Protein AF-A0A8C5USU2-F1 (afdb_monomer)

InterPro domains:
  IPR000701 Succinate dehydrogenase/fumarate reductase type B, transmembrane subunit [PF01127] (28-108)
  IPR014314 Succinate dehydrogenase, cytochrome b556 subunit [PIRSF000178] (23-113)
  IPR014314 Succinate dehydrogenase, cytochrome b556 subunit [PTHR10978] (22-111)
  IPR018495 Succinate dehydrogenase, cytochrome b subunit, conserved site [PS01001] (71-84)
  IPR034804 Fumarate reductase/succinate dehydrogenase, transmembrane subunit [G3DSA:1.20.1300.10] (18-113)
  IPR034804 Fumarate reductase/succinate dehydrogenase, transmembrane subunit [SSF81343] (24-112)

Organism: Microcebus murinus (NCBI:txid30608)

Mean predicted aligned error: 7.41 Å

Foldseek 3Di:
DVVVLCVVVVVVVVPVPLVVVLVVVVVVVVVCCVPPPDDPVVVVVVVVVVVDDLVVQLVVQLVNQLSVLLCVLVVVVVVCVVVVPQSDPVSVVVSVVVSVVRSVVVSNVRSVD

Secondary structure (DSSP, 8-state):
-HHHHHHHHHHHHTT-THHHHHHHHHHHHHHHHHHSSS-HHHHHHHHHHTT--HHHHHHHHHHHHHHHHHHHHHHHHHHHHHTT-S-SHHHHHHHHHHHHHHHHHHHHHHHH-

Solvent-accessible surface area (backbone atoms only — not comparable to full-atom values): 6300 Å² total; per-residue (Å²): 114,69,70,57,51,50,54,54,51,45,55,58,56,69,64,52,66,61,60,65,53,51,52,54,51,52,53,53,53,54,49,47,70,72,69,50,93,75,57,70,65,60,56,51,53,52,58,56,72,68,66,72,55,68,69,59,53,34,51,52,41,27,67,62,37,34,63,52,38,38,48,52,46,46,46,53,53,49,56,38,43,76,72,69,43,60,78,51,70,72,43,46,54,51,52,51,52,50,31,54,53,52,17,53,55,52,18,52,56,62,24,72,103

pLDDT: mean 86.5, std 15.85, range [44.78, 98.44]

Structure (mmCIF, N/CA/C/O backbone):
data_AF-A0A8C5USU2-F1
#
_entry.id   AF-A0A8C5USU2-F1
#
loop_
_atom_site.group_PDB
_atom_site.id
_atom_site.type_symbol
_atom_site.label_atom_id
_atom_site.label_alt_id
_atom_site.label_comp_id
_atom_site.label_asym_id
_atom_site.label_entity_id
_atom_site.label_seq_id
_atom_site.pdbx_PDB_ins_code
_atom_site.Cartn_x
_atom_site.Cartn_y
_atom_site.Cartn_z
_atom_site.occupancy
_atom_site.B_iso_or_equiv
_atom_site.auth_seq_id
_atom_site.auth_comp_id
_atom_site.auth_asym_id
_atom_site.auth_atom_id
_atom_site.pdbx_PDB_model_num
ATOM 1 N N . MET A 1 1 ? -11.715 -3.237 34.882 1.00 52.06 1 MET A N 1
ATOM 2 C CA . MET A 1 1 ? -11.823 -4.123 33.694 1.00 52.06 1 MET A CA 1
ATOM 3 C C . MET A 1 1 ? -11.564 -3.397 32.366 1.00 52.06 1 MET A C 1
ATOM 5 O O . MET A 1 1 ? -10.771 -3.894 31.578 1.00 52.06 1 MET A O 1
ATOM 9 N N . ALA A 1 2 ? -12.118 -2.195 32.140 1.00 51.66 2 ALA A N 1
ATOM 10 C CA . ALA A 1 2 ? -11.851 -1.386 30.936 1.00 51.66 2 ALA A CA 1
ATOM 11 C C . ALA A 1 2 ? -10.357 -1.054 30.710 1.00 51.66 2 ALA A C 1
ATOM 13 O O . ALA A 1 2 ? -9.862 -1.168 29.595 1.00 51.66 2 ALA A O 1
ATOM 14 N N . ALA A 1 3 ? -9.601 -0.751 31.772 1.00 53.22 3 ALA A N 1
ATOM 15 C CA . ALA A 1 3 ? -8.165 -0.461 31.677 1.00 53.22 3 ALA A CA 1
ATOM 16 C C . ALA A 1 3 ? -7.304 -1.660 31.219 1.00 53.22 3 ALA A C 1
ATOM 18 O O . ALA A 1 3 ? -6.273 -1.468 30.579 1.00 53.22 3 ALA A O 1
ATOM 19 N N . LEU A 1 4 ? -7.722 -2.901 31.503 1.00 55.31 4 LEU A N 1
ATOM 20 C CA . LEU A 1 4 ? -7.035 -4.112 31.030 1.00 55.31 4 LEU A CA 1
ATOM 21 C C . LEU A 1 4 ? -7.342 -4.396 29.555 1.00 55.31 4 LEU A C 1
ATOM 23 O O . LEU A 1 4 ? -6.443 -4.783 28.813 1.00 55.31 4 LEU A O 1
ATOM 27 N N . LEU A 1 5 ? -8.576 -4.129 29.115 1.00 55.50 5 LEU A N 1
ATOM 28 C CA . LEU A 1 5 ? -8.957 -4.186 27.701 1.00 55.50 5 LEU A CA 1
ATOM 29 C C . LEU A 1 5 ? -8.221 -3.119 26.884 1.00 55.50 5 LEU A C 1
ATOM 31 O O . LEU A 1 5 ? -7.673 -3.443 25.837 1.00 55.50 5 LEU A O 1
ATOM 35 N N . LEU A 1 6 ? -8.089 -1.893 27.402 1.00 53.00 6 LEU A N 1
ATOM 36 C CA . LEU A 1 6 ? -7.286 -0.835 26.776 1.00 53.00 6 LEU A CA 1
ATOM 37 C C . LEU A 1 6 ? -5.796 -1.197 26.706 1.00 53.00 6 LEU A C 1
ATOM 39 O O . LEU A 1 6 ? -5.152 -0.927 25.700 1.00 53.00 6 LEU A O 1
ATOM 43 N N . ARG A 1 7 ? -5.244 -1.882 27.716 1.00 56.34 7 ARG A N 1
ATOM 44 C CA . ARG A 1 7 ? -3.862 -2.400 27.671 1.00 56.34 7 ARG A CA 1
ATOM 45 C C . ARG A 1 7 ? -3.696 -3.585 26.714 1.00 56.34 7 ARG A C 1
ATOM 47 O O . ARG A 1 7 ? -2.610 -3.786 26.176 1.00 56.34 7 ARG A O 1
ATOM 54 N N . HIS A 1 8 ? -4.735 -4.386 26.481 1.00 53.25 8 HIS A N 1
ATOM 55 C CA . HIS A 1 8 ? -4.665 -5.508 25.542 1.00 53.25 8 HIS A CA 1
ATOM 56 C C . HIS A 1 8 ? -4.876 -5.069 24.086 1.00 53.25 8 HIS A C 1
ATOM 58 O O . HIS A 1 8 ? -4.108 -5.485 23.220 1.00 53.25 8 HIS A O 1
ATOM 64 N N . VAL A 1 9 ? -5.836 -4.173 23.836 1.00 55.16 9 VAL A N 1
ATOM 65 C CA . VAL A 1 9 ? -6.047 -3.494 22.545 1.00 55.16 9 VAL A CA 1
ATOM 66 C C . VAL A 1 9 ? -4.863 -2.579 22.228 1.00 55.16 9 VAL A C 1
ATOM 68 O O . VAL A 1 9 ? -4.350 -2.618 21.116 1.00 55.16 9 VAL A O 1
ATOM 71 N N . GLY A 1 10 ? -4.335 -1.856 23.219 1.00 52.78 10 GLY A N 1
ATOM 72 C CA . GLY A 1 10 ? -3.140 -1.020 23.093 1.00 52.78 10 GLY A CA 1
ATOM 73 C C . GLY A 1 10 ? -1.899 -1.800 22.656 1.00 52.78 10 GLY A C 1
ATOM 74 O O . GLY A 1 10 ? -1.142 -1.313 21.827 1.00 52.78 10 GLY A O 1
ATOM 75 N N . ARG A 1 11 ? -1.726 -3.050 23.112 1.00 52.56 11 ARG A N 1
ATOM 76 C CA . ARG A 1 11 ? -0.645 -3.942 22.644 1.00 52.56 11 ARG A CA 1
ATOM 77 C C . ARG A 1 11 ? -0.847 -4.454 21.211 1.00 52.56 11 ARG A C 1
ATOM 79 O O . ARG A 1 11 ? 0.140 -4.689 20.521 1.00 52.56 11 ARG A O 1
ATOM 86 N N . HIS A 1 12 ? -2.088 -4.577 20.737 1.00 47.22 12 HIS A N 1
ATOM 87 C CA . HIS A 1 12 ? -2.379 -4.863 19.326 1.00 47.22 12 HIS A CA 1
ATOM 88 C C . HIS A 1 12 ? -2.238 -3.617 18.429 1.00 47.22 12 HIS A C 1
ATOM 90 O O . HIS A 1 12 ? -1.745 -3.748 17.312 1.00 47.22 12 HIS A O 1
ATOM 96 N N . CYS A 1 13 ? -2.554 -2.417 18.932 1.00 50.84 13 CYS A N 1
ATOM 97 C CA . CYS A 1 13 ? -2.208 -1.130 18.308 1.00 50.84 13 CYS A CA 1
ATOM 98 C C . CYS A 1 13 ? -0.692 -0.925 18.197 1.00 50.84 13 CYS A C 1
ATOM 100 O O . CYS A 1 13 ? -0.205 -0.479 17.165 1.00 50.84 13 CYS A O 1
ATOM 102 N N . LEU A 1 14 ? 0.069 -1.283 19.239 1.00 44.78 14 LEU A N 1
ATOM 103 C CA . LEU A 1 14 ? 1.531 -1.140 19.264 1.00 44.78 14 LEU A CA 1
ATOM 104 C C . LEU A 1 14 ? 2.227 -2.045 18.230 1.00 44.78 14 LEU A C 1
ATOM 106 O O . LEU A 1 14 ? 3.353 -1.776 17.821 1.00 44.78 14 LEU A O 1
ATOM 110 N N . ARG A 1 15 ? 1.537 -3.092 17.756 1.00 50.16 15 ARG A N 1
ATOM 111 C CA . ARG A 1 15 ? 1.971 -3.938 16.637 1.00 50.16 15 ARG A CA 1
ATOM 112 C C . ARG A 1 15 ? 1.479 -3.428 15.275 1.00 50.16 15 ARG A C 1
ATOM 114 O O . ARG A 1 15 ? 1.499 -4.175 14.301 1.00 50.16 15 ARG A O 1
ATOM 121 N N . ALA A 1 16 ? 1.107 -2.154 15.157 1.00 52.22 16 ALA A N 1
ATOM 122 C CA . ALA A 1 16 ? 1.064 -1.448 13.879 1.00 52.22 16 ALA A CA 1
ATOM 123 C C . ALA A 1 16 ? 2.498 -1.102 13.432 1.00 52.22 16 ALA A C 1
ATOM 125 O O . ALA A 1 16 ? 2.883 0.053 13.311 1.00 52.22 16 ALA A O 1
ATOM 126 N N . HIS A 1 17 ? 3.326 -2.122 13.198 1.00 53.06 17 HIS A N 1
ATOM 127 C CA . HIS A 1 17 ? 4.688 -1.926 12.693 1.00 53.06 17 HIS A CA 1
ATOM 128 C C . HIS A 1 17 ? 4.697 -1.418 11.236 1.00 53.06 17 HIS A C 1
ATOM 130 O O . HIS A 1 17 ? 5.718 -0.940 10.759 1.00 53.06 17 HIS A O 1
ATOM 136 N N . LEU A 1 18 ? 3.550 -1.467 10.544 1.00 54.72 18 LEU A N 1
ATOM 137 C CA . LEU A 1 18 ? 3.399 -1.040 9.151 1.00 54.72 18 LEU A CA 1
ATOM 138 C C . LEU A 1 18 ? 3.305 0.491 8.973 1.00 54.72 18 LEU A C 1
ATOM 140 O O . LEU A 1 18 ? 3.698 1.001 7.927 1.00 54.72 18 LEU A O 1
ATOM 144 N N . SER A 1 19 ? 2.803 1.241 9.964 1.00 60.00 19 SER A N 1
ATOM 145 C CA . SER A 1 19 ? 2.604 2.697 9.845 1.00 60.00 19 SER A CA 1
ATOM 146 C C . SER A 1 19 ? 3.912 3.502 9.801 1.00 60.00 19 SER A C 1
ATOM 148 O O . SER A 1 19 ? 4.039 4.331 8.900 1.00 60.00 19 SER A O 1
ATOM 150 N N . PRO A 1 20 ? 4.925 3.251 10.659 1.00 63.25 20 PRO A N 1
ATOM 151 C CA . PRO A 1 20 ? 6.214 3.937 10.545 1.00 63.25 20 PRO A CA 1
ATOM 152 C C . PRO A 1 20 ? 6.929 3.612 9.228 1.00 63.25 20 PRO A C 1
ATOM 154 O O . PRO A 1 20 ? 7.552 4.479 8.621 1.00 63.25 20 PRO A O 1
ATOM 157 N N . GLN A 1 21 ? 6.807 2.364 8.763 1.00 75.00 21 GLN A N 1
ATOM 158 C CA . GLN A 1 21 ? 7.453 1.889 7.539 1.00 75.00 21 GLN A CA 1
ATOM 159 C C . GLN A 1 21 ? 6.897 2.588 6.294 1.00 75.00 21 GLN A C 1
ATOM 161 O O . GLN A 1 21 ? 7.668 2.961 5.412 1.00 75.00 21 GLN A O 1
ATOM 166 N N . LEU A 1 22 ? 5.578 2.807 6.220 1.00 80.31 22 LEU A N 1
ATOM 167 C CA . LEU A 1 22 ? 4.973 3.536 5.104 1.00 80.31 22 LEU A CA 1
ATOM 168 C C . LEU A 1 22 ? 5.461 4.989 5.053 1.00 80.31 22 LEU A C 1
ATOM 170 O O . LEU A 1 22 ? 5.865 5.442 3.985 1.00 80.31 22 LEU A O 1
ATOM 174 N N . CYS A 1 23 ? 5.498 5.685 6.195 1.00 82.69 23 CYS A N 1
ATOM 175 C CA . CYS A 1 23 ? 6.009 7.054 6.267 1.00 82.69 23 CYS A CA 1
ATOM 176 C C . CYS A 1 23 ? 7.460 7.137 5.783 1.00 82.69 23 CYS A C 1
ATOM 178 O O . CYS A 1 23 ? 7.754 7.918 4.882 1.00 82.69 23 CYS A O 1
ATOM 180 N N . ILE A 1 24 ? 8.350 6.290 6.314 1.00 85.94 24 ILE A N 1
ATOM 181 C CA . ILE A 1 24 ? 9.762 6.251 5.899 1.00 85.94 24 ILE A CA 1
ATOM 182 C C . ILE A 1 24 ? 9.873 6.044 4.384 1.00 85.94 24 ILE A C 1
ATOM 184 O O . ILE A 1 24 ? 10.606 6.772 3.723 1.00 85.94 24 ILE A O 1
ATOM 188 N N . ARG A 1 25 ? 9.109 5.107 3.808 1.00 86.12 25 ARG A N 1
ATOM 189 C CA . ARG A 1 25 ? 9.122 4.847 2.358 1.00 86.12 25 ARG A CA 1
ATOM 190 C C . ARG A 1 25 ? 8.675 6.058 1.537 1.00 86.12 25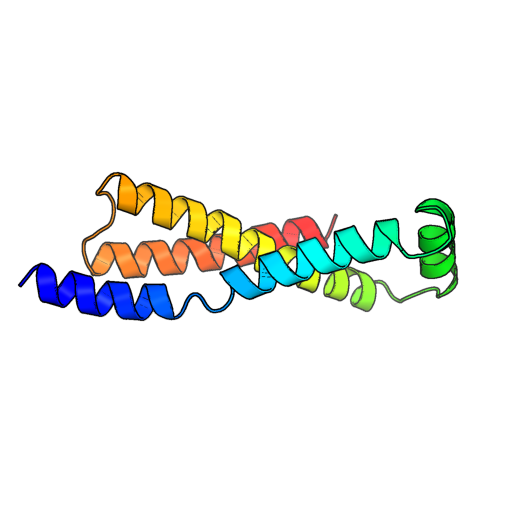 ARG A C 1
ATOM 192 O O . ARG A 1 25 ? 9.309 6.349 0.528 1.00 86.12 25 ARG A O 1
ATOM 199 N N . VAL A 1 26 ? 7.627 6.766 1.961 1.00 87.31 26 VAL A N 1
ATOM 200 C CA . VAL A 1 26 ? 7.141 7.975 1.269 1.00 87.31 26 VAL A CA 1
ATOM 201 C C . VAL A 1 26 ? 8.172 9.101 1.347 1.00 87.31 26 VAL A C 1
ATOM 203 O O . VAL A 1 26 ? 8.470 9.718 0.327 1.00 87.31 26 VAL A O 1
ATOM 206 N N . TYR A 1 27 ? 8.770 9.332 2.519 1.00 89.56 27 TYR A N 1
ATOM 207 C CA . TYR A 1 27 ? 9.810 10.352 2.675 1.00 89.56 27 TYR A CA 1
ATOM 208 C C . TYR A 1 27 ? 11.068 10.027 1.869 1.00 89.56 27 TYR A C 1
ATOM 210 O O . TYR A 1 27 ? 11.617 10.918 1.230 1.00 89.56 27 TYR A O 1
ATOM 218 N N . LEU A 1 28 ? 11.501 8.764 1.842 1.00 91.81 28 LEU A N 1
ATOM 219 C CA . LEU A 1 28 ? 12.637 8.338 1.022 1.00 91.81 28 LEU A CA 1
ATOM 220 C C . LEU A 1 28 ? 12.345 8.481 -0.477 1.00 91.81 28 LEU A C 1
ATOM 222 O O . LEU A 1 28 ? 13.219 8.914 -1.227 1.00 91.81 28 LEU A O 1
ATOM 226 N N . PHE A 1 29 ? 11.125 8.165 -0.920 1.00 88.88 29 PHE A N 1
ATOM 227 C CA . PHE A 1 29 ? 10.709 8.376 -2.308 1.00 88.88 29 PHE A CA 1
ATOM 228 C C . PHE A 1 29 ? 10.684 9.869 -2.679 1.00 88.88 29 PHE A C 1
ATOM 230 O O . PHE A 1 29 ? 11.219 10.263 -3.710 1.00 88.88 29 PHE A O 1
ATOM 237 N N . GLY A 1 30 ? 10.144 10.723 -1.805 1.00 89.12 30 GLY A N 1
ATOM 238 C CA . GLY A 1 30 ? 10.175 12.175 -1.999 1.00 89.12 30 GLY A CA 1
ATOM 239 C C . GLY A 1 30 ? 11.601 12.732 -2.023 1.00 89.12 30 GLY A C 1
ATOM 240 O O . GLY A 1 30 ? 11.948 13.504 -2.909 1.00 89.12 30 GLY A O 1
ATOM 241 N N . LEU A 1 31 ? 12.459 12.297 -1.098 1.00 93.12 31 LEU A N 1
ATOM 242 C CA . LEU A 1 31 ? 13.856 12.727 -1.038 1.00 93.12 31 LEU A CA 1
ATOM 243 C C . LEU A 1 31 ? 14.639 12.300 -2.284 1.00 93.12 31 LEU A C 1
ATOM 245 O O . LEU A 1 31 ? 15.400 13.091 -2.830 1.00 93.12 31 LEU A O 1
ATOM 249 N N . SER A 1 32 ? 14.436 11.072 -2.762 1.00 90.25 32 SER A N 1
ATOM 250 C CA . SER A 1 32 ? 15.069 10.612 -4.003 1.00 90.25 32 SER A CA 1
ATOM 251 C C . SER A 1 32 ? 14.609 11.422 -5.215 1.00 90.25 32 SER A C 1
ATOM 253 O O . SER A 1 32 ? 15.447 11.756 -6.045 1.00 90.25 32 SER A O 1
ATOM 255 N N . ALA A 1 33 ? 13.343 11.845 -5.276 1.00 88.56 33 ALA A N 1
ATOM 256 C CA . ALA A 1 33 ? 12.870 12.755 -6.321 1.00 88.56 33 ALA A CA 1
ATOM 257 C C . ALA A 1 33 ? 13.529 14.152 -6.276 1.00 88.56 33 ALA A C 1
ATOM 259 O O . ALA A 1 33 ? 13.601 14.811 -7.309 1.00 88.56 33 ALA A O 1
ATOM 260 N N . LEU A 1 34 ? 14.020 14.604 -5.113 1.00 91.25 34 LEU A N 1
ATOM 261 C CA . LEU A 1 34 ? 14.772 15.862 -4.982 1.00 91.25 34 LEU A CA 1
ATOM 262 C C . LEU A 1 34 ? 16.270 15.705 -5.285 1.00 91.25 34 LEU A C 1
ATOM 264 O O . LEU A 1 34 ? 16.895 16.649 -5.760 1.00 91.25 34 LEU A O 1
ATOM 268 N N . LEU A 1 35 ? 16.860 14.554 -4.949 1.00 93.69 35 LEU A N 1
ATOM 269 C CA . LEU A 1 35 ? 18.308 14.334 -5.033 1.00 93.69 35 LEU A CA 1
ATOM 270 C C . LEU A 1 35 ? 18.765 13.746 -6.371 1.00 93.69 35 LEU A C 1
ATOM 272 O O . LEU A 1 35 ? 19.919 13.941 -6.755 1.00 93.69 35 LEU A O 1
ATOM 276 N N . LEU A 1 36 ? 17.910 12.979 -7.052 1.00 92.19 36 LEU A N 1
ATOM 277 C CA . LEU A 1 36 ? 18.289 12.309 -8.290 1.00 92.19 36 LEU A CA 1
ATOM 278 C C . LEU A 1 36 ? 18.275 13.286 -9.482 1.00 92.19 36 LEU A C 1
ATOM 280 O O . LEU A 1 36 ? 17.320 14.046 -9.646 1.00 92.19 36 LEU A O 1
ATOM 284 N N . PRO A 1 37 ? 19.316 13.272 -10.335 1.00 91.12 37 PRO A N 1
ATOM 285 C CA . PRO A 1 37 ? 19.400 14.157 -11.488 1.00 91.12 37 PRO A CA 1
ATOM 286 C C . PRO A 1 37 ? 18.539 13.636 -12.643 1.00 91.12 37 PRO A C 1
ATOM 288 O O . PRO A 1 37 ? 18.842 12.606 -13.244 1.00 91.12 37 PRO A O 1
ATOM 291 N N . GLY A 1 38 ? 17.492 14.372 -12.995 1.00 89.31 38 GLY A N 1
ATOM 292 C CA . GLY A 1 38 ? 16.598 14.021 -14.094 1.00 89.31 38 GLY A CA 1
ATOM 293 C C . GLY A 1 38 ? 15.180 14.504 -13.830 1.00 89.31 38 GLY A C 1
ATOM 294 O O . GLY A 1 38 ? 14.864 14.991 -12.748 1.00 89.31 38 GLY A O 1
ATOM 295 N N . ASN A 1 39 ? 14.315 14.378 -14.829 1.00 90.62 39 ASN A N 1
ATOM 296 C CA . ASN A 1 39 ? 12.881 14.585 -14.662 1.00 90.62 39 ASN A CA 1
ATOM 297 C C . ASN A 1 39 ? 12.157 13.230 -14.640 1.00 90.62 39 ASN A C 1
ATOM 299 O O . ASN A 1 39 ? 12.724 12.198 -14.999 1.00 90.62 39 ASN A O 1
ATOM 303 N N . PHE A 1 40 ? 10.894 13.241 -14.216 1.00 90.12 40 PHE A N 1
ATOM 304 C CA . PHE A 1 40 ? 10.069 12.036 -14.146 1.00 90.12 40 PHE A CA 1
ATOM 305 C C . PHE A 1 40 ? 10.002 11.285 -15.486 1.00 90.12 40 PHE A C 1
ATOM 307 O O . PHE A 1 40 ? 10.144 10.065 -15.505 1.00 90.12 40 PHE A O 1
ATOM 314 N N . GLU A 1 41 ? 9.862 12.014 -16.597 1.00 94.19 41 GLU A N 1
ATOM 315 C CA . GLU A 1 41 ? 9.747 11.435 -17.941 1.00 94.19 41 GLU A CA 1
ATOM 316 C C . GLU A 1 41 ? 10.974 10.603 -18.334 1.00 94.19 41 GLU A C 1
ATOM 318 O O . GLU A 1 41 ? 10.831 9.486 -18.821 1.00 94.19 41 GLU A O 1
ATOM 323 N N . SER A 1 42 ? 12.188 11.088 -18.050 1.00 93.12 42 SER A N 1
ATOM 324 C CA . SER A 1 42 ? 13.430 10.353 -18.331 1.00 93.12 42 SER A CA 1
ATOM 325 C C . SER A 1 42 ? 13.463 8.992 -17.626 1.00 93.12 42 SER A C 1
ATOM 327 O O . SER A 1 42 ? 13.761 7.964 -18.240 1.00 93.12 42 SER A O 1
ATOM 329 N N . TYR A 1 43 ? 13.087 8.954 -16.343 1.00 92.88 43 TYR A N 1
ATOM 330 C CA . TYR A 1 43 ? 13.021 7.703 -15.586 1.00 92.88 43 TYR A CA 1
ATOM 331 C C . TYR A 1 43 ? 11.884 6.795 -16.053 1.00 92.88 43 TYR A C 1
ATOM 333 O O . TYR A 1 43 ? 12.037 5.574 -16.063 1.00 92.88 43 TYR A O 1
ATOM 341 N N . PHE A 1 44 ? 10.750 7.371 -16.450 1.00 93.06 44 PHE A N 1
ATOM 342 C CA . PHE A 1 44 ? 9.617 6.613 -16.964 1.00 93.06 44 PHE A CA 1
ATOM 343 C C . PHE A 1 44 ? 9.955 5.916 -18.287 1.00 93.06 44 PHE A C 1
ATOM 345 O O . PHE A 1 44 ? 9.712 4.715 -18.424 1.00 93.06 44 PHE A O 1
ATOM 352 N N . GLU A 1 45 ? 10.592 6.625 -19.221 1.00 95.25 45 GLU A N 1
ATOM 353 C CA . GLU A 1 45 ? 11.074 6.050 -20.480 1.00 95.25 45 GLU A CA 1
ATOM 354 C C . GLU A 1 45 ? 12.180 5.013 -20.254 1.00 95.25 45 GLU A C 1
ATOM 356 O O . GLU A 1 45 ? 12.169 3.951 -20.881 1.00 95.25 45 GLU A O 1
ATOM 361 N N . PHE A 1 46 ? 13.077 5.241 -19.287 1.00 95.25 46 PHE A N 1
ATOM 362 C CA . PHE A 1 46 ? 14.053 4.228 -18.887 1.00 95.25 46 PHE A CA 1
ATOM 363 C C . PHE A 1 46 ? 13.364 2.935 -18.419 1.00 95.25 46 PHE A C 1
ATOM 365 O O . P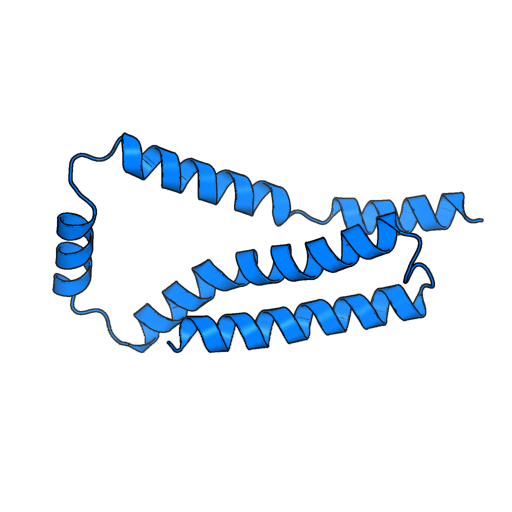HE A 1 46 ? 13.676 1.858 -18.929 1.00 95.25 46 PHE A O 1
ATOM 372 N N . VAL A 1 47 ? 12.372 3.024 -17.524 1.00 94.81 47 VAL A N 1
ATOM 373 C CA . VAL A 1 47 ? 11.619 1.850 -17.045 1.00 94.81 47 VAL A CA 1
ATOM 374 C C . VAL A 1 47 ? 10.870 1.149 -18.182 1.00 94.81 47 VAL A C 1
ATOM 376 O O . VAL A 1 47 ? 10.845 -0.081 -18.219 1.00 94.81 47 VAL A O 1
ATOM 379 N N . LYS A 1 48 ? 10.297 1.896 -19.135 1.00 95.12 48 LYS A N 1
ATOM 380 C CA . LYS A 1 48 ? 9.670 1.306 -20.330 1.00 95.12 48 LYS A CA 1
ATOM 381 C C . LYS A 1 48 ? 10.673 0.562 -21.204 1.00 95.12 48 LYS A C 1
ATOM 383 O O . LYS A 1 48 ? 10.356 -0.526 -21.679 1.00 95.12 48 LYS A O 1
ATOM 388 N N . SER A 1 49 ? 11.876 1.108 -21.394 1.00 97.06 49 SER A N 1
ATOM 389 C CA . SER A 1 49 ? 12.897 0.490 -22.249 1.00 97.06 49 SER A CA 1
ATOM 390 C C . SER A 1 49 ? 13.371 -0.875 -21.731 1.00 97.06 49 SER A C 1
ATOM 392 O O . SER A 1 49 ? 13.719 -1.744 -22.529 1.00 97.06 49 SER A O 1
ATOM 394 N N . LEU A 1 50 ? 13.265 -1.122 -20.417 1.00 96.75 50 LEU A N 1
ATOM 395 C CA . LEU A 1 50 ? 13.515 -2.432 -19.799 1.00 96.75 50 LEU A CA 1
ATOM 396 C C . LEU A 1 50 ? 12.539 -3.529 -20.264 1.00 96.75 50 LEU A C 1
ATOM 398 O O . LEU A 1 50 ? 12.801 -4.703 -20.012 1.00 96.75 50 LEU A O 1
ATOM 402 N N . SER A 1 51 ? 11.425 -3.173 -20.921 1.00 95.06 51 SER A N 1
ATOM 403 C CA . SER A 1 51 ? 10.457 -4.116 -21.506 1.00 95.06 51 SER A CA 1
ATOM 404 C C . SER A 1 51 ? 9.983 -5.194 -20.519 1.00 95.06 51 SER A C 1
ATOM 406 O O . SER A 1 51 ? 9.922 -6.383 -20.836 1.00 95.06 51 SER A O 1
ATOM 408 N N . LEU A 1 52 ? 9.674 -4.778 -19.287 1.00 95.88 52 LEU A N 1
ATOM 409 C CA . LEU A 1 52 ? 9.269 -5.682 -18.211 1.00 95.88 52 LEU A CA 1
ATOM 410 C C . LEU A 1 52 ? 7.943 -6.383 -18.539 1.00 95.88 52 LEU A C 1
ATOM 412 O O . LEU A 1 52 ? 6.995 -5.769 -19.027 1.00 95.88 52 LEU A O 1
ATOM 416 N N . GLY A 1 53 ? 7.858 -7.675 -18.217 1.00 95.94 53 GLY A N 1
ATOM 417 C CA . GLY A 1 53 ? 6.645 -8.458 -18.440 1.00 95.94 53 GLY A CA 1
ATOM 418 C C . GLY A 1 53 ? 5.446 -7.941 -17.622 1.00 95.94 53 GLY A C 1
ATOM 419 O O . GLY A 1 53 ? 5.637 -7.475 -16.491 1.00 95.94 53 GLY A O 1
ATOM 420 N N . PRO A 1 54 ? 4.200 -8.089 -18.119 1.00 94.44 54 PRO A N 1
ATOM 421 C CA . PRO A 1 54 ? 3.002 -7.579 -17.444 1.00 94.44 54 PRO A CA 1
ATOM 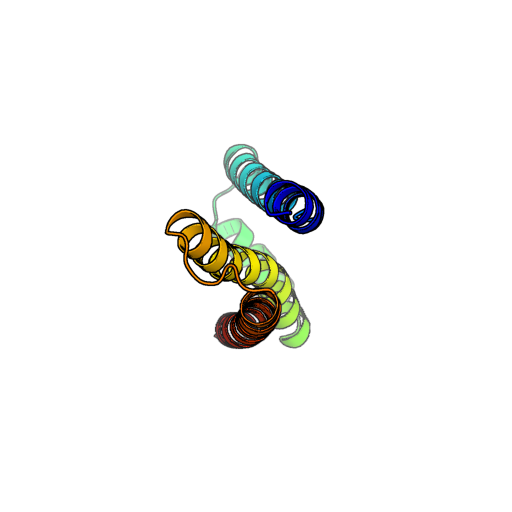422 C C . PRO A 1 54 ? 2.856 -8.078 -16.004 1.00 94.44 54 PRO A C 1
ATOM 424 O O . PRO A 1 54 ? 2.522 -7.305 -15.110 1.00 94.44 54 PRO A O 1
ATOM 427 N N . ALA A 1 55 ? 3.174 -9.352 -15.755 1.00 95.31 55 ALA A N 1
ATOM 428 C CA . ALA A 1 55 ? 3.110 -9.937 -14.418 1.00 95.31 55 ALA A CA 1
ATOM 429 C C . ALA A 1 55 ? 3.984 -9.171 -13.412 1.00 95.31 55 ALA A C 1
ATOM 431 O O . ALA A 1 55 ? 3.507 -8.805 -12.341 1.00 95.31 55 ALA A O 1
ATOM 432 N N . LEU A 1 56 ? 5.232 -8.854 -13.780 1.00 96.19 56 LEU A N 1
ATOM 433 C CA . LEU A 1 56 ? 6.151 -8.117 -12.912 1.00 96.19 56 LEU A CA 1
ATOM 434 C C . LEU A 1 56 ? 5.646 -6.695 -12.638 1.00 96.19 56 LEU A C 1
ATOM 436 O O . LEU A 1 56 ? 5.695 -6.240 -11.496 1.00 96.19 56 LEU A O 1
ATOM 440 N N . ILE A 1 57 ? 5.116 -6.015 -13.661 1.00 95.75 57 ILE A N 1
ATOM 441 C CA . ILE A 1 57 ? 4.554 -4.664 -13.523 1.00 95.75 57 ILE A CA 1
ATOM 442 C C . ILE A 1 57 ? 3.356 -4.675 -12.567 1.00 95.75 57 ILE A C 1
ATOM 444 O O . ILE A 1 57 ? 3.311 -3.875 -11.631 1.00 95.75 57 ILE A O 1
ATOM 448 N N . HIS A 1 58 ? 2.407 -5.596 -12.750 1.00 95.94 58 HIS A N 1
ATOM 449 C CA . HIS A 1 58 ? 1.233 -5.696 -11.880 1.00 95.94 58 HIS A CA 1
ATOM 450 C C . HIS A 1 58 ? 1.610 -6.085 -10.445 1.00 95.94 58 HIS A C 1
ATOM 452 O O . HIS A 1 58 ? 1.072 -5.510 -9.498 1.00 95.94 58 HIS A O 1
ATOM 458 N N . THR A 1 59 ? 2.575 -6.990 -10.252 1.00 95.81 59 THR A N 1
ATOM 459 C CA . THR A 1 59 ? 3.085 -7.322 -8.913 1.00 95.81 59 THR A CA 1
ATOM 460 C C . THR A 1 59 ? 3.761 -6.122 -8.250 1.00 95.81 59 THR A C 1
ATOM 462 O O . THR A 1 59 ? 3.512 -5.866 -7.072 1.00 95.81 59 THR A O 1
ATOM 465 N N . ALA A 1 60 ? 4.563 -5.345 -8.985 1.00 95.56 60 ALA A N 1
ATOM 466 C CA . ALA A 1 60 ? 5.188 -4.133 -8.460 1.00 95.56 60 ALA A CA 1
ATOM 467 C C . ALA A 1 60 ? 4.139 -3.078 -8.065 1.00 95.56 60 ALA A C 1
ATOM 469 O O . ALA A 1 60 ? 4.195 -2.545 -6.955 1.00 95.56 60 ALA A O 1
ATOM 470 N N . LYS A 1 61 ? 3.131 -2.837 -8.920 1.00 95.94 61 LYS A N 1
ATOM 471 C CA . LYS A 1 61 ? 1.987 -1.965 -8.603 1.00 95.94 61 LYS A CA 1
ATOM 472 C C . LYS A 1 61 ? 1.270 -2.430 -7.333 1.00 95.94 61 LYS A C 1
ATOM 474 O O . LYS A 1 61 ? 1.059 -1.627 -6.424 1.00 95.94 61 LYS A O 1
ATOM 479 N N . PHE A 1 62 ? 0.960 -3.725 -7.235 1.00 96.62 62 PHE A N 1
ATOM 480 C CA . PHE A 1 62 ? 0.307 -4.310 -6.063 1.00 96.62 62 PHE A CA 1
ATOM 481 C C . PHE A 1 62 ? 1.135 -4.114 -4.785 1.00 96.62 62 PHE A C 1
ATOM 483 O O . PHE A 1 62 ? 0.611 -3.651 -3.774 1.00 96.62 62 PHE A O 1
ATOM 490 N N . ALA A 1 63 ? 2.441 -4.393 -4.834 1.00 94.00 63 ALA A N 1
ATOM 491 C CA . ALA A 1 63 ? 3.344 -4.235 -3.694 1.00 94.00 63 ALA A CA 1
ATOM 492 C C . ALA A 1 63 ? 3.457 -2.777 -3.210 1.00 94.00 63 ALA A C 1
ATOM 494 O O . ALA A 1 63 ? 3.634 -2.529 -2.015 1.00 94.00 63 ALA A O 1
ATOM 495 N N . LEU A 1 64 ? 3.336 -1.801 -4.117 1.00 92.50 64 LEU A N 1
ATOM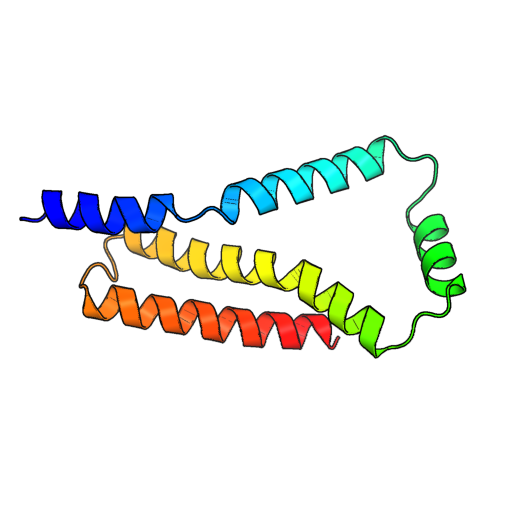 496 C CA . LEU A 1 64 ? 3.297 -0.383 -3.762 1.00 92.50 64 LEU A CA 1
ATOM 497 C C . LEU A 1 64 ? 1.966 0.009 -3.108 1.00 92.50 64 LEU A C 1
ATOM 499 O O . LEU A 1 64 ? 1.973 0.669 -2.067 1.00 92.50 64 LEU A O 1
ATOM 503 N N . VAL A 1 65 ? 0.840 -0.409 -3.691 1.00 95.19 65 VAL A N 1
ATOM 504 C CA . VAL A 1 65 ? -0.498 0.046 -3.283 1.00 95.19 65 VAL A CA 1
ATOM 505 C C . V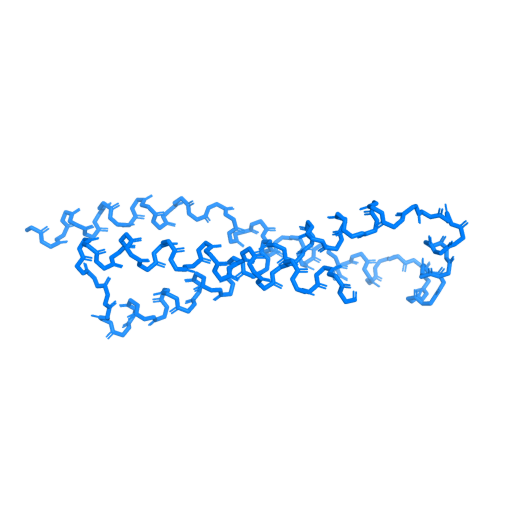AL A 1 65 ? -1.068 -0.715 -2.079 1.00 95.19 65 VAL A C 1
ATOM 507 O O . VAL A 1 65 ? -1.848 -0.150 -1.318 1.00 95.19 65 VAL A O 1
ATOM 510 N N . PHE A 1 66 ? -0.664 -1.966 -1.847 1.00 95.12 66 PHE A N 1
ATOM 511 C CA . PHE A 1 66 ? -1.132 -2.789 -0.724 1.00 95.12 66 PHE A CA 1
ATOM 512 C C . PHE A 1 66 ? -0.929 -2.159 0.664 1.00 95.12 66 PHE A C 1
ATOM 514 O O . PHE A 1 66 ? -1.915 -1.991 1.388 1.00 95.12 66 PHE A O 1
ATOM 521 N N . PRO A 1 67 ? 0.294 -1.751 1.063 1.00 93.12 67 PRO A N 1
ATOM 522 C CA . PRO A 1 67 ? 0.496 -1.126 2.369 1.00 93.12 67 PRO A CA 1
ATOM 523 C C . PRO A 1 67 ? -0.235 0.217 2.495 1.00 93.12 67 PRO A C 1
ATOM 525 O O . PRO A 1 67 ? -0.666 0.565 3.594 1.00 93.12 67 PRO A O 1
ATOM 528 N N . LEU A 1 68 ? -0.411 0.948 1.386 1.00 92.75 68 LEU A N 1
ATOM 529 C CA . LEU A 1 68 ? -1.165 2.200 1.363 1.00 92.75 68 LEU A CA 1
ATOM 530 C C . LEU A 1 68 ? -2.651 1.950 1.651 1.00 92.75 68 LEU A C 1
ATOM 532 O O . LEU A 1 68 ? -3.197 2.552 2.570 1.00 92.75 68 LEU A O 1
ATOM 536 N N . MET A 1 69 ? -3.284 1.016 0.933 1.00 96.19 69 MET A N 1
ATOM 537 C CA . MET A 1 69 ? -4.698 0.679 1.140 1.00 96.19 69 MET A CA 1
ATOM 538 C C . MET A 1 69 ? -4.951 0.123 2.541 1.00 96.19 69 MET A C 1
ATOM 540 O O . MET A 1 69 ? -5.907 0.538 3.195 1.00 96.19 69 MET A O 1
ATOM 544 N N . TYR A 1 70 ? -4.066 -0.745 3.043 1.00 94.50 70 TYR A N 1
ATOM 545 C CA . TYR A 1 70 ? -4.163 -1.249 4.412 1.00 94.50 70 TYR 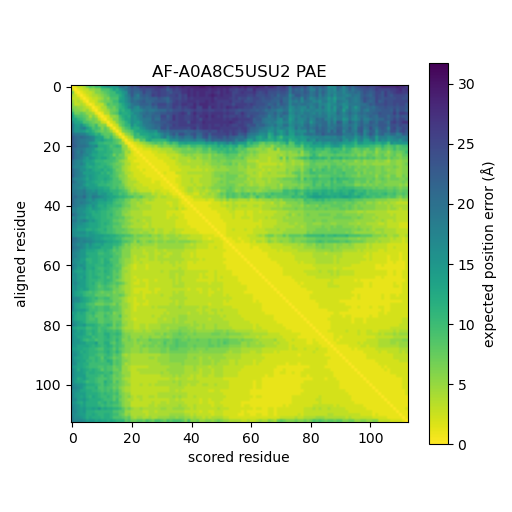A CA 1
ATOM 546 C C . TYR A 1 70 ? -4.133 -0.111 5.431 1.00 94.50 70 TYR A C 1
ATOM 548 O O . TYR A 1 70 ? -4.966 -0.061 6.337 1.00 94.50 70 TYR A O 1
ATOM 556 N N . HIS A 1 71 ? -3.187 0.821 5.278 1.00 92.44 71 HIS A N 1
ATOM 557 C CA . HIS A 1 71 ? -3.065 1.959 6.178 1.00 92.44 71 HIS A CA 1
ATOM 558 C C . HIS A 1 71 ? -4.293 2.873 6.112 1.00 92.44 71 HIS A C 1
ATOM 560 O O . HIS A 1 71 ? -4.792 3.271 7.161 1.00 92.44 71 HIS A O 1
ATOM 566 N N . SER A 1 72 ? -4.829 3.149 4.921 1.00 94.12 72 SER A N 1
ATOM 567 C CA . SER A 1 72 ? -6.038 3.962 4.748 1.00 94.12 72 SER A CA 1
ATOM 568 C C . SER A 1 72 ? -7.265 3.331 5.416 1.00 94.12 72 SER A C 1
ATOM 570 O O . SER A 1 72 ? -7.918 3.977 6.237 1.00 94.12 72 SER A O 1
ATOM 572 N N . TRP A 1 73 ? -7.559 2.055 5.135 1.00 97.50 73 TRP A N 1
ATOM 573 C CA . TRP A 1 73 ? -8.721 1.366 5.711 1.00 97.50 73 TRP A CA 1
ATOM 574 C C . TRP A 1 73 ? -8.588 1.163 7.220 1.00 97.50 73 TRP A C 1
ATOM 576 O O . TRP A 1 73 ? -9.543 1.382 7.971 1.00 97.50 73 TRP A O 1
ATOM 586 N N . ASN A 1 74 ? -7.396 0.790 7.690 1.00 94.44 74 ASN A N 1
ATOM 587 C CA . ASN A 1 74 ? -7.146 0.668 9.118 1.00 94.44 74 ASN A CA 1
ATOM 588 C C . ASN A 1 74 ? -7.168 2.044 9.811 1.00 94.44 74 ASN A C 1
ATOM 590 O O . ASN A 1 74 ? -7.657 2.145 10.931 1.00 94.44 74 ASN A O 1
ATOM 594 N N . GLY A 1 75 ? -6.722 3.110 9.142 1.00 92.94 75 GLY A N 1
ATOM 595 C CA . GLY A 1 75 ? -6.832 4.491 9.614 1.00 92.94 75 GLY A CA 1
ATOM 596 C C . GLY A 1 75 ? -8.284 4.908 9.845 1.00 92.94 75 GLY A C 1
ATOM 597 O O . GLY A 1 75 ? -8.610 5.399 10.920 1.00 92.94 75 GLY A O 1
ATOM 598 N N . ILE A 1 76 ? -9.189 4.605 8.907 1.00 96.38 76 ILE A N 1
ATOM 599 C CA . ILE A 1 76 ? -10.635 4.828 9.090 1.00 96.38 76 ILE A CA 1
ATOM 600 C C . ILE A 1 76 ? -11.156 4.061 10.315 1.00 96.38 76 ILE A C 1
ATOM 602 O O . ILE A 1 76 ? -11.896 4.618 11.126 1.00 96.38 76 ILE A O 1
ATOM 606 N N . ARG A 1 77 ? -10.746 2.799 10.496 1.00 95.50 77 ARG A N 1
ATOM 607 C CA . ARG A 1 77 ? -11.107 1.996 11.678 1.00 95.50 77 ARG A CA 1
ATOM 608 C C . ARG A 1 77 ? -10.613 2.630 12.984 1.00 95.50 77 ARG A C 1
ATOM 610 O O . ARG A 1 77 ? -11.374 2.648 13.946 1.00 95.50 77 ARG A O 1
ATOM 617 N N . HIS A 1 78 ? -9.398 3.179 13.012 1.00 91.25 78 HIS A N 1
ATOM 618 C CA . HIS A 1 78 ? -8.880 3.921 14.166 1.00 91.25 78 HIS A CA 1
ATOM 619 C C . HIS A 1 78 ? -9.681 5.198 14.441 1.00 91.25 78 HIS A C 1
ATOM 621 O O . HIS A 1 78 ? -10.104 5.398 15.573 1.00 91.25 78 HIS A O 1
ATOM 627 N N . LEU A 1 79 ? -9.998 5.990 13.413 1.00 94.62 79 LEU A N 1
ATOM 628 C CA . LEU A 1 79 ? -10.840 7.182 13.569 1.00 94.62 79 LEU A CA 1
ATOM 629 C C . LEU A 1 79 ? -12.233 6.830 14.120 1.00 94.62 79 LEU A C 1
ATOM 631 O O . LEU A 1 79 ? -12.796 7.569 14.922 1.00 94.62 79 LEU A O 1
ATOM 635 N N . MET A 1 80 ? -12.795 5.674 13.748 1.00 95.38 80 MET A N 1
ATOM 636 C CA . MET A 1 80 ? -14.042 5.190 14.355 1.00 95.38 80 MET A CA 1
ATOM 637 C C . MET A 1 80 ? -13.879 4.845 15.841 1.00 95.38 80 MET A C 1
ATOM 639 O O . MET A 1 80 ? -14.816 5.064 16.613 1.00 95.38 80 MET A O 1
ATOM 643 N N . TRP A 1 81 ? -12.719 4.332 16.257 1.00 93.88 81 TRP A N 1
ATOM 644 C CA . TRP A 1 81 ? -12.417 4.100 17.672 1.00 93.88 81 TRP A CA 1
ATOM 645 C C . TRP A 1 81 ? -12.281 5.404 18.453 1.00 93.88 81 TRP A C 1
ATOM 647 O O . TRP A 1 81 ? -12.773 5.462 19.579 1.00 93.88 81 TRP A O 1
ATOM 657 N N . ASP A 1 82 ? -11.707 6.447 17.851 1.00 91.94 82 ASP A N 1
ATOM 658 C CA . ASP A 1 82 ? -11.615 7.782 18.460 1.00 91.94 82 ASP A CA 1
ATOM 659 C C . ASP A 1 82 ? -13.008 8.397 18.686 1.00 91.94 82 ASP A C 1
ATOM 661 O O . ASP A 1 82 ? -13.240 9.093 19.671 1.00 91.94 82 ASP A O 1
ATOM 665 N N . LEU A 1 83 ? -13.981 8.051 17.832 1.00 95.62 83 LEU A N 1
ATOM 666 C CA . LEU A 1 83 ? -15.403 8.376 18.011 1.00 95.62 83 LEU A CA 1
ATOM 667 C C . LEU A 1 83 ? -16.143 7.441 18.992 1.00 95.62 83 LEU A C 1
ATOM 669 O O . LEU A 1 83 ? -17.365 7.529 19.126 1.00 95.62 83 LEU A O 1
ATOM 673 N N . GLY A 1 84 ? -15.449 6.501 19.639 1.00 92.62 84 GLY A N 1
ATOM 674 C CA . GLY A 1 84 ? -16.030 5.542 20.582 1.00 92.62 84 GLY A CA 1
ATOM 675 C C . GLY A 1 84 ? -16.825 4.392 19.944 1.00 92.62 84 GLY A C 1
ATOM 676 O O . GLY A 1 84 ? -17.531 3.667 20.650 1.00 92.62 84 GLY A O 1
ATOM 677 N N . LYS A 1 85 ? -16.742 4.189 18.621 1.00 94.12 85 LYS A N 1
ATOM 678 C CA . LYS A 1 85 ? -17.489 3.146 17.891 1.00 94.12 85 LYS A CA 1
ATOM 679 C C . LYS A 1 85 ? -16.665 1.865 17.737 1.00 94.12 85 LYS A C 1
ATOM 681 O O . LYS A 1 85 ? -15.455 1.904 17.581 1.00 94.12 85 LYS A O 1
ATOM 686 N N . GLY A 1 86 ? -17.325 0.703 17.728 1.00 92.38 86 GLY A N 1
ATOM 687 C CA . GLY A 1 86 ? -16.678 -0.575 17.382 1.00 92.38 86 GLY A CA 1
ATOM 688 C C . GLY A 1 86 ? -15.713 -1.142 18.434 1.00 92.38 86 GLY A C 1
ATOM 689 O O . GLY A 1 86 ? -14.843 -1.936 18.087 1.00 92.38 86 GLY A O 1
ATOM 690 N N . LEU A 1 87 ? -15.868 -0.755 19.706 1.00 92.75 87 LEU A N 1
ATOM 691 C CA . LEU A 1 87 ? -14.965 -1.126 20.807 1.00 92.75 87 LEU A CA 1
ATOM 692 C C . LEU A 1 87 ? -15.287 -2.479 21.475 1.00 92.75 87 LEU A C 1
ATOM 694 O O . LEU A 1 87 ? -14.506 -2.963 22.296 1.00 92.75 87 LEU A O 1
ATOM 698 N N . LYS A 1 88 ? -16.420 -3.121 21.148 1.00 93.88 88 LYS A N 1
ATOM 699 C CA . LYS A 1 88 ? -16.712 -4.488 21.624 1.00 93.88 88 LYS A CA 1
ATOM 700 C C . LYS A 1 88 ? -15.759 -5.481 20.953 1.00 93.88 88 LYS A C 1
ATOM 702 O O . LYS A 1 88 ? -15.505 -5.367 19.759 1.00 93.88 88 LYS A O 1
ATOM 707 N N . ILE A 1 89 ? -15.314 -6.514 21.674 1.00 91.56 89 ILE A N 1
ATOM 708 C CA . ILE A 1 89 ? -14.369 -7.526 21.153 1.00 91.56 89 ILE A CA 1
ATOM 709 C C . ILE A 1 89 ? -14.840 -8.144 19.829 1.00 91.56 89 ILE A C 1
ATOM 711 O O . ILE A 1 89 ? -14.068 -8.212 18.876 1.00 91.56 89 ILE A O 1
ATOM 715 N N . ALA A 1 90 ? -16.117 -8.521 19.722 1.00 94.50 90 ALA A N 1
ATOM 716 C CA . ALA A 1 90 ? -16.661 -9.043 18.469 1.00 94.50 90 ALA A CA 1
ATOM 717 C C . ALA A 1 90 ? -16.536 -8.026 17.316 1.00 94.50 90 ALA A C 1
ATOM 719 O O . ALA A 1 90 ? -16.086 -8.375 16.230 1.00 94.50 90 ALA A O 1
ATOM 720 N N . GLN A 1 91 ? -16.854 -6.751 17.562 1.00 93.25 91 GLN A N 1
ATOM 721 C CA . GLN A 1 91 ? -16.743 -5.685 16.559 1.00 93.25 91 GLN A CA 1
ATOM 722 C C . GLN A 1 91 ? -15.285 -5.392 16.181 1.00 93.25 91 GLN A C 1
ATOM 724 O O . GLN A 1 91 ? -15.005 -5.102 15.018 1.00 93.25 91 GLN A O 1
ATOM 729 N N . LEU A 1 92 ? -14.346 -5.522 17.122 1.00 90.38 92 LEU A N 1
ATOM 730 C CA . LEU A 1 92 ? -12.912 -5.411 16.853 1.00 90.38 92 LEU A CA 1
ATOM 731 C C . LEU A 1 92 ? -12.443 -6.469 15.848 1.00 90.38 92 LEU A C 1
ATOM 733 O O . LEU A 1 92 ? -11.747 -6.111 14.897 1.00 90.38 92 LEU A O 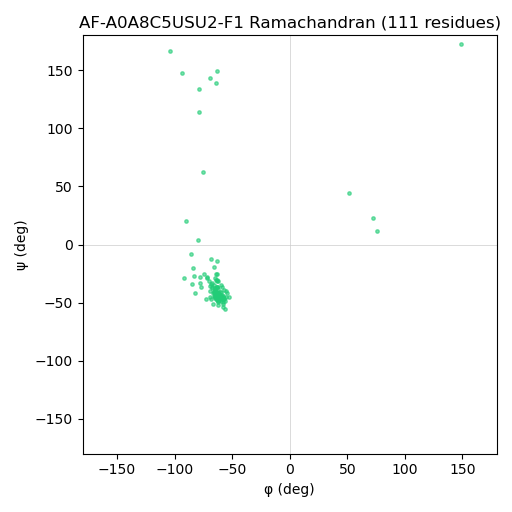1
ATOM 737 N N . TYR A 1 93 ? -12.842 -7.735 16.011 1.00 92.94 93 TYR A N 1
ATOM 738 C CA . TYR A 1 93 ? -12.494 -8.800 15.060 1.00 92.94 93 TYR A CA 1
ATOM 739 C C . TYR A 1 93 ? -13.184 -8.614 13.707 1.00 92.94 93 TYR A C 1
ATOM 741 O O . TYR A 1 93 ? -12.516 -8.660 12.675 1.00 92.94 93 TYR A O 1
ATOM 749 N N . GLN A 1 94 ? -14.490 -8.329 13.706 1.00 96.50 94 GLN A N 1
ATOM 750 C CA . GLN A 1 94 ? -15.262 -8.122 12.476 1.00 96.50 94 GLN A CA 1
ATOM 751 C C . GLN A 1 94 ? -14.701 -6.957 11.649 1.00 96.50 94 GLN A C 1
ATOM 753 O O . GLN A 1 94 ? -14.404 -7.118 10.469 1.00 96.50 94 GLN A O 1
ATOM 758 N N . SER A 1 95 ? -14.456 -5.804 12.281 1.00 95.00 95 SER A N 1
ATOM 759 C CA . SER A 1 95 ? -13.847 -4.651 11.604 1.00 95.00 95 SER A CA 1
ATOM 760 C C . SER A 1 95 ? -12.429 -4.935 11.098 1.00 95.00 95 SER A C 1
ATOM 762 O O . SER A 1 95 ? -12.043 -4.403 10.063 1.00 95.00 95 SER A O 1
ATOM 764 N N . GLY A 1 96 ? -11.660 -5.790 11.781 1.00 94.06 96 GLY A N 1
ATOM 765 C CA . GLY A 1 96 ? -10.343 -6.225 11.307 1.00 94.06 96 GLY A CA 1
ATOM 766 C C . GLY A 1 96 ? -10.420 -7.036 10.011 1.00 94.06 96 GLY A C 1
ATOM 767 O O . GLY A 1 96 ? -9.674 -6.761 9.075 1.00 94.06 96 GLY A O 1
ATOM 768 N N . VAL A 1 97 ? -11.357 -7.985 9.924 1.00 97.12 97 VAL A N 1
ATOM 769 C CA . VAL A 1 97 ? -11.592 -8.766 8.696 1.00 97.12 97 VAL A CA 1
ATOM 770 C C . VAL A 1 97 ? -12.064 -7.863 7.557 1.00 97.12 97 VAL A C 1
ATOM 772 O O . VAL A 1 97 ? -11.541 -7.965 6.450 1.00 97.12 97 VAL A O 1
ATOM 775 N N . VAL A 1 98 ? -12.982 -6.929 7.834 1.00 98.00 98 VAL A N 1
ATOM 776 C CA . VAL A 1 98 ? -13.453 -5.948 6.841 1.00 98.00 98 VAL A CA 1
ATOM 777 C C . VAL A 1 98 ? -12.290 -5.131 6.2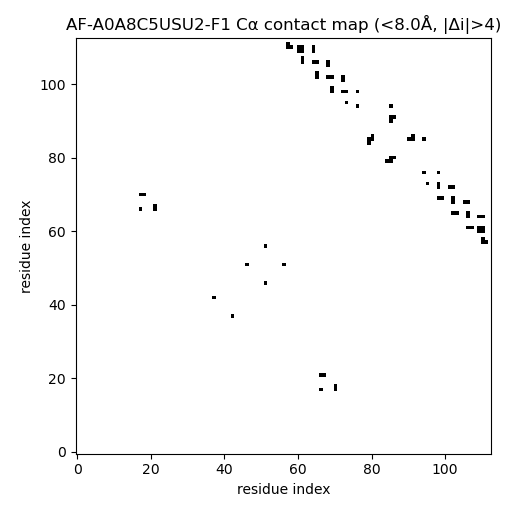72 1.00 98.00 98 VAL A C 1
ATOM 779 O O . VAL A 1 98 ? -12.176 -5.012 5.056 1.00 98.00 98 VAL A O 1
ATOM 782 N N . VAL A 1 99 ? -11.387 -4.626 7.121 1.00 97.62 99 VAL A N 1
ATOM 783 C CA . VAL A 1 99 ? -10.188 -3.894 6.673 1.00 97.62 99 VAL A CA 1
ATOM 784 C C . VAL A 1 99 ? -9.320 -4.749 5.747 1.00 97.62 99 VAL A C 1
ATOM 786 O O . VAL A 1 99 ? -8.887 -4.254 4.707 1.00 97.62 99 VAL A O 1
ATOM 789 N N . LEU A 1 100 ? -9.078 -6.022 6.076 1.00 96.50 100 LEU A N 1
ATOM 790 C CA . LEU A 1 100 ? -8.257 -6.909 5.241 1.00 96.50 100 LEU A CA 1
ATOM 791 C C . LEU A 1 100 ? -8.896 -7.175 3.874 1.00 96.50 100 LEU A C 1
ATOM 793 O O . LEU A 1 100 ? -8.213 -7.087 2.855 1.00 96.50 100 LEU A O 1
ATOM 797 N N . VAL A 1 101 ? -10.202 -7.452 3.843 1.00 98.44 101 VAL A N 1
ATOM 798 C CA . VAL A 1 101 ? -10.938 -7.683 2.592 1.00 98.44 101 VAL A CA 1
ATOM 799 C C . VAL A 1 101 ? -10.913 -6.435 1.713 1.00 98.44 101 VAL A C 1
ATOM 801 O O . VAL A 1 101 ? -10.539 -6.522 0.544 1.00 98.44 101 VAL A O 1
ATOM 804 N N . LEU A 1 102 ? -11.245 -5.268 2.276 1.00 98.38 102 LEU A N 1
ATOM 805 C CA . LEU A 1 102 ? -11.228 -4.002 1.540 1.00 98.38 102 LEU A CA 1
ATOM 806 C C . LEU A 1 102 ? -9.836 -3.683 0.995 1.00 98.38 102 LEU A C 1
ATOM 808 O O . LEU A 1 102 ? -9.723 -3.273 -0.154 1.00 98.38 102 LEU A O 1
ATOM 812 N N . THR A 1 103 ? -8.790 -3.938 1.785 1.00 97.81 103 THR A N 1
ATOM 813 C CA . THR A 1 103 ? -7.393 -3.768 1.365 1.00 97.81 103 THR A CA 1
ATOM 814 C C . THR A 1 103 ? -7.078 -4.603 0.133 1.00 97.81 103 THR A C 1
ATOM 816 O O . THR A 1 103 ? -6.598 -4.064 -0.857 1.00 97.81 103 THR A O 1
ATOM 819 N N . VAL A 1 104 ? -7.347 -5.912 0.171 1.00 97.94 104 VAL A N 1
ATOM 820 C CA . VAL A 1 104 ? -7.030 -6.806 -0.952 1.00 97.94 104 VAL A CA 1
ATOM 821 C C . VAL A 1 104 ? -7.799 -6.389 -2.202 1.00 97.94 104 VAL A C 1
ATOM 823 O O . VAL A 1 104 ? -7.193 -6.240 -3.261 1.00 97.94 104 VAL A O 1
ATOM 826 N N . LEU A 1 105 ? -9.109 -6.151 -2.083 1.00 98.44 105 LEU A N 1
ATOM 827 C CA . LEU A 1 105 ? -9.950 -5.790 -3.225 1.00 98.44 105 LEU A CA 1
ATOM 828 C C . LEU A 1 105 ? -9.525 -4.461 -3.857 1.00 98.44 105 LEU A C 1
ATOM 830 O O . LEU A 1 105 ? -9.348 -4.397 -5.074 1.00 98.44 105 LEU A O 1
ATOM 834 N N . SER A 1 106 ? -9.313 -3.415 -3.050 1.00 98.25 106 SER A N 1
ATOM 835 C CA . SER A 1 106 ? -8.899 -2.114 -3.580 1.00 98.25 106 SER A CA 1
ATOM 83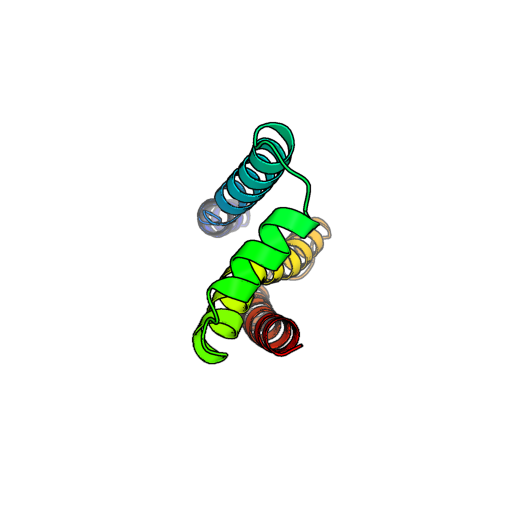6 C C . SER A 1 106 ? -7.484 -2.162 -4.160 1.00 98.25 106 SER A C 1
ATOM 838 O O . SER A 1 106 ? -7.237 -1.561 -5.201 1.00 98.25 106 SER A O 1
ATOM 840 N N . SER A 1 107 ? -6.560 -2.917 -3.560 1.00 97.81 107 SER A N 1
ATOM 841 C CA . SER A 1 107 ? -5.202 -3.074 -4.090 1.00 97.81 107 SER A CA 1
ATOM 842 C C . SER A 1 107 ? -5.141 -3.867 -5.390 1.00 97.81 107 SER A C 1
ATOM 844 O O . SER A 1 107 ? -4.390 -3.478 -6.280 1.00 97.81 107 SER A O 1
ATOM 846 N N . VAL A 1 108 ? -5.922 -4.942 -5.532 1.00 97.88 108 VAL A N 1
ATOM 847 C CA . VAL A 1 108 ? -6.020 -5.681 -6.802 1.00 97.88 108 VAL A CA 1
ATOM 848 C C . VAL A 1 108 ? -6.628 -4.790 -7.883 1.00 97.88 108 VAL A C 1
ATOM 850 O O . VAL A 1 108 ? -6.062 -4.699 -8.969 1.00 97.88 108 VAL A O 1
ATOM 853 N N . GLY A 1 109 ? -7.722 -4.085 -7.574 1.00 97.44 109 GLY A N 1
ATOM 854 C CA . GLY A 1 109 ? -8.362 -3.166 -8.515 1.00 97.44 109 GLY A CA 1
ATOM 855 C C . GLY A 1 109 ? -7.411 -2.074 -9.010 1.00 97.44 109 GLY A C 1
ATOM 856 O O . GLY A 1 109 ? -7.300 -1.864 -10.212 1.00 97.44 109 GLY A O 1
ATOM 857 N N . LEU A 1 110 ? -6.667 -1.438 -8.097 1.00 97.06 110 LEU A N 1
ATOM 858 C CA . LEU A 1 110 ? -5.681 -0.405 -8.435 1.00 97.06 110 LEU A CA 1
ATOM 859 C C . LEU A 1 110 ? -4.440 -0.958 -9.152 1.00 97.06 110 LEU A C 1
ATOM 861 O O . LEU A 1 110 ? -3.837 -0.262 -9.961 1.00 97.06 110 LEU A O 1
ATOM 865 N N . ALA A 1 111 ? -4.031 -2.195 -8.869 1.00 96.88 111 ALA A N 1
ATOM 866 C CA . ALA A 1 111 ? -2.896 -2.809 -9.554 1.00 96.88 111 ALA A CA 1
ATOM 867 C C . ALA A 1 111 ? -3.234 -3.247 -10.987 1.00 96.88 111 ALA A C 1
ATOM 869 O O . ALA A 1 111 ? -2.322 -3.349 -11.809 1.00 96.88 111 ALA A O 1
ATOM 870 N N . ALA A 1 112 ? -4.509 -3.525 -11.272 1.00 94.62 112 ALA A N 1
ATOM 871 C CA . ALA A 1 112 ? -4.989 -3.996 -12.570 1.00 94.62 112 ALA A CA 1
ATOM 872 C C . ALA A 1 112 ? -5.255 -2.874 -13.591 1.00 94.62 112 ALA A C 1
ATOM 874 O O . ALA A 1 112 ? -5.294 -3.164 -14.785 1.00 94.62 112 ALA A O 1
ATOM 875 N N . MET A 1 113 ? -5.431 -1.628 -13.135 1.00 91.00 113 MET A N 1
ATOM 876 C CA . MET A 1 113 ? -5.601 -0.440 -13.990 1.00 91.00 113 MET A CA 1
ATOM 877 C C . MET A 1 113 ? -4.288 0.104 -14.560 1.00 91.00 113 MET A C 1
ATOM 879 O O . MET A 1 113 ? -3.190 -0.199 -14.023 1.00 91.00 113 MET A O 1
#

Sequence (113 aa):
MAALLLRHVGRHCLRAHLSPQLCIRVYLFGLSALLLPGNFESYFEFVKSLSLGPALIHTAKFALVFPLMYHSWNGIRHLMWDLGKGLKIAQLYQSGVVVLVLTVLSSVGLAAM

Radius of gyration: 18.65 Å; Cα contacts (8 Å, |Δi|>4): 44; chains: 1; bounding box: 37×26×56 Å

Nearest PDB structures (foldseek):
  3sfd-assembly1_C  TM=9.607E-01  e=1.705E-09  Sus scrofa
  2fbw-assembly1_C  TM=9.781E-01  e=4.991E-09  Gallus gallus
  8gs8-assembly1_C  TM=8.866E-01  e=1.265E-09  Homo sapiens
  2h88-assembly1_C  TM=9.735E-01  e=1.646E-08  Gallus gallus
  2wqy-assembly2_P  TM=9.767E-01  e=3.369E-08  Gallus gallus